Protein AF-A0A484N377-F1 (afdb_monomer_lite)

Radius of gyration: 18.18 Å; chains: 1; bounding box: 42×40×52 Å

Foldseek 3Di:
DDDPDDPPPDDDPADDLVVLLVVLVLVPPPVNPPDDDADPQCAQVVLLSVLLVVVVVVDDLVVSVVVNCVRNPPNDDVNSSVSSVPRDSVVVVVVVCVVVCVVCVVPDDDDDPDDDDPPDPDPDDDD

Secondary structure (DSSP, 8-state):
------------SS--HHHHHHHHHHHH-GGG-S-----SSSSHHHHHHHHHHHHHTT--HHHHHHHHHHHHGGG--HHHHHHHHH---HHHHHHHHHHHHHHHHTT--------------------

Organism: NCBI:txid132261

InterPro domains:
  IPR004861 Atypical dual-specificity phosphatase Siw14-like [PF03162] (13-94)
  IPR016130 Protein-tyrosine phosphatase, active site [PS00383] (37-47)
  IPR029021 Protein-tyrosine phosphatase-like [G3DSA:3.90.190.10] (3-91)
  IPR029021 Protein-tyrosine phosphatase-like [SSF52799] (16-87)

Structure (mmCIF, N/CA/C/O backbone):
data_AF-A0A484N377-F1
#
_entry.id   AF-A0A484N377-F1
#
loop_
_atom_site.group_PDB
_atom_site.id
_atom_site.type_symbol
_atom_site.label_atom_id
_atom_site.label_alt_id
_atom_site.label_comp_id
_atom_site.label_asym_id
_atom_site.label_entity_id
_atom_site.label_seq_id
_atom_site.pdbx_PDB_ins_code
_atom_site.Cartn_x
_atom_site.Cartn_y
_atom_site.Cartn_z
_atom_site.occupancy
_atom_site.B_iso_or_equiv
_atom_site.auth_seq_id
_atom_site.auth_comp_id
_atom_site.auth_asym_id
_atom_site.auth_atom_id
_atom_site.pdbx_PDB_model_num
ATOM 1 N N . MET A 1 1 ? -23.777 -12.114 -5.550 1.00 35.50 1 MET A N 1
ATOM 2 C CA . MET A 1 1 ? -22.489 -11.653 -4.990 1.00 35.50 1 MET A CA 1
ATOM 3 C C . MET A 1 1 ? -22.099 -10.365 -5.702 1.00 35.50 1 MET A C 1
ATOM 5 O O . MET A 1 1 ? -21.712 -10.423 -6.860 1.00 35.50 1 MET A O 1
ATOM 9 N N . ALA A 1 2 ? -22.298 -9.204 -5.074 1.00 41.06 2 ALA A N 1
ATOM 10 C CA . ALA A 1 2 ? -21.938 -7.923 -5.677 1.00 41.06 2 ALA A CA 1
ATOM 11 C C . ALA A 1 2 ? -20.438 -7.686 -5.469 1.00 41.06 2 ALA A C 1
ATOM 13 O O . ALA A 1 2 ? -19.997 -7.392 -4.357 1.00 41.06 2 ALA A O 1
ATOM 14 N N . GLN A 1 3 ? -19.646 -7.861 -6.524 1.00 40.09 3 GLN A N 1
ATOM 15 C CA . GLN A 1 3 ? -18.263 -7.401 -6.517 1.00 40.09 3 GLN A CA 1
ATOM 16 C C . GLN A 1 3 ? -18.324 -5.874 -6.441 1.00 40.09 3 GLN A C 1
ATOM 18 O O . GLN A 1 3 ? -18.920 -5.243 -7.311 1.00 40.09 3 GLN A O 1
ATOM 23 N N . ARG A 1 4 ? -17.777 -5.269 -5.379 1.00 47.16 4 ARG A N 1
ATOM 24 C CA . ARG A 1 4 ? -17.600 -3.813 -5.327 1.00 47.16 4 ARG A CA 1
ATOM 25 C C . ARG A 1 4 ? -16.597 -3.440 -6.417 1.00 47.16 4 ARG A C 1
ATOM 27 O O . ARG A 1 4 ? -15.390 -3.475 -6.199 1.00 47.16 4 ARG A O 1
ATOM 34 N N . THR A 1 5 ? -17.093 -3.150 -7.611 1.00 48.50 5 THR A N 1
ATOM 35 C CA . THR A 1 5 ? -16.284 -2.675 -8.728 1.00 48.50 5 THR A CA 1
ATOM 36 C C . THR A 1 5 ? -16.000 -1.200 -8.513 1.00 48.50 5 THR A C 1
ATOM 38 O O . THR A 1 5 ? -16.886 -0.356 -8.640 1.00 48.50 5 THR A O 1
ATOM 41 N N . PHE A 1 6 ? -14.757 -0.896 -8.149 1.00 52.97 6 PHE A N 1
ATOM 42 C CA . PHE A 1 6 ? -14.256 0.471 -8.155 1.00 52.97 6 PHE A CA 1
ATOM 43 C C . PHE A 1 6 ? -14.199 0.974 -9.606 1.00 52.97 6 PHE A C 1
ATOM 45 O O . PHE A 1 6 ? -13.800 0.206 -10.488 1.00 52.97 6 PHE A O 1
ATOM 52 N N . PRO A 1 7 ? -14.598 2.229 -9.877 1.00 46.62 7 PRO A N 1
ATOM 53 C CA . PRO A 1 7 ? -14.561 2.775 -11.227 1.00 46.62 7 PRO A CA 1
ATOM 54 C C . PRO A 1 7 ? -13.129 2.733 -11.790 1.00 46.62 7 PRO A C 1
ATOM 56 O O . PRO A 1 7 ? -12.167 2.889 -11.028 1.00 46.62 7 PRO A O 1
ATOM 59 N N . PRO A 1 8 ? -12.960 2.520 -13.109 1.00 42.50 8 PRO A N 1
ATOM 60 C CA . PRO A 1 8 ? -11.646 2.522 -13.735 1.00 42.50 8 PRO A CA 1
ATOM 61 C C . PRO A 1 8 ? -11.010 3.905 -13.561 1.00 42.50 8 PRO A C 1
ATOM 63 O O . PRO A 1 8 ? -11.470 4.899 -14.118 1.00 42.50 8 PRO A O 1
ATOM 66 N N . VAL A 1 9 ? -9.956 3.966 -12.745 1.00 53.19 9 VAL A N 1
ATOM 67 C CA . VAL A 1 9 ? -9.170 5.183 -12.524 1.00 53.19 9 VAL A CA 1
ATOM 68 C C . VAL A 1 9 ? -8.451 5.508 -13.835 1.00 53.19 9 VAL A C 1
ATOM 70 O O . VAL A 1 9 ? -7.524 4.792 -14.219 1.00 53.19 9 VAL A O 1
ATOM 73 N N . GLN A 1 10 ? -8.920 6.548 -14.535 1.00 41.78 10 GLN A N 1
ATOM 74 C CA . GLN A 1 10 ? -8.238 7.135 -15.692 1.00 41.78 10 GLN A CA 1
ATOM 75 C C . GLN A 1 10 ? -6.830 7.557 -15.260 1.00 41.78 10 GLN A C 1
ATOM 77 O O . GLN A 1 10 ? -6.668 8.100 -14.169 1.00 41.78 10 GLN A O 1
ATOM 82 N N . GLU A 1 11 ? -5.818 7.235 -16.065 1.00 48.09 11 GLU A N 1
ATOM 83 C CA . GLU A 1 11 ? -4.411 7.443 -15.720 1.00 48.09 11 GLU A CA 1
ATOM 84 C C . GLU A 1 11 ? -4.082 8.938 -15.591 1.00 48.09 11 GLU A C 1
ATOM 86 O O . GLU A 1 11 ? -4.125 9.681 -16.568 1.00 48.09 11 GLU A O 1
ATOM 91 N N . PRO A 1 12 ? -3.622 9.357 -14.408 1.00 43.03 12 PRO A N 1
ATOM 92 C CA . PRO A 1 12 ? -2.377 10.090 -14.350 1.00 43.03 12 PRO A CA 1
ATOM 93 C C . PRO A 1 12 ? -1.347 9.210 -13.650 1.00 43.03 12 PRO A C 1
ATOM 95 O O . PRO A 1 12 ? -1.657 8.322 -12.858 1.00 43.03 12 PRO A O 1
ATOM 98 N N . SER A 1 13 ? -0.087 9.470 -13.937 1.00 51.00 13 SER A N 1
ATOM 99 C CA . SER A 1 13 ? 1.126 8.857 -13.393 1.00 51.00 13 SER A CA 1
ATOM 100 C C . SER A 1 13 ? 1.285 8.928 -11.857 1.00 51.00 13 SER A C 1
ATOM 102 O O . SER A 1 13 ? 2.376 8.680 -11.347 1.00 51.00 13 SER A O 1
ATOM 104 N N . ASN A 1 14 ? 0.216 9.219 -11.110 1.00 59.19 14 ASN A N 1
ATOM 105 C CA . ASN A 1 14 ? 0.188 9.375 -9.665 1.00 59.19 14 ASN A CA 1
ATOM 106 C C . ASN A 1 14 ? -1.061 8.694 -9.080 1.00 59.19 14 ASN A C 1
ATOM 108 O O . ASN A 1 14 ? -2.188 9.022 -9.451 1.00 59.19 14 ASN A O 1
ATOM 112 N N . ILE A 1 15 ? -0.876 7.727 -8.179 1.00 67.25 15 ILE A N 1
ATOM 113 C CA . ILE A 1 15 ? -1.996 7.023 -7.547 1.00 67.25 15 ILE A CA 1
ATOM 114 C C . ILE A 1 15 ? -2.670 7.996 -6.565 1.00 67.25 15 ILE A C 1
ATOM 116 O O . ILE A 1 15 ? -2.021 8.433 -5.611 1.00 67.25 15 ILE A O 1
ATOM 120 N N . PRO A 1 16 ? -3.956 8.348 -6.746 1.00 76.62 16 PRO A N 1
ATOM 121 C CA . PRO A 1 16 ? -4.621 9.271 -5.837 1.00 76.62 16 PRO A CA 1
ATOM 122 C C . PRO A 1 16 ? -4.695 8.678 -4.423 1.00 76.62 16 PRO A C 1
ATOM 124 O O . PRO A 1 16 ? -5.177 7.560 -4.218 1.00 76.62 16 PRO A O 1
ATOM 127 N N . LYS A 1 17 ? -4.242 9.458 -3.429 1.00 80.12 17 LYS A N 1
ATOM 128 C CA . LYS A 1 17 ? -4.245 9.076 -2.004 1.00 80.12 17 LYS A CA 1
ATOM 129 C C . LYS A 1 17 ? -5.631 8.622 -1.533 1.00 80.12 17 LYS A C 1
ATOM 131 O O . LYS A 1 17 ? -5.730 7.670 -0.766 1.00 80.12 17 LYS A O 1
ATOM 136 N N . SER A 1 18 ? -6.690 9.269 -2.022 1.00 79.19 18 SER A N 1
ATOM 137 C CA . SER A 1 18 ? -8.083 8.936 -1.703 1.00 79.19 18 SER A CA 1
ATOM 138 C C . SER A 1 18 ? -8.449 7.504 -2.098 1.00 79.19 18 SER A C 1
ATOM 140 O O . SER A 1 18 ? -9.040 6.786 -1.298 1.00 79.19 18 SER A O 1
ATOM 142 N N . THR A 1 19 ? -8.044 7.045 -3.283 1.00 84.19 19 THR A N 1
ATOM 143 C CA . THR A 1 19 ? -8.335 5.682 -3.749 1.00 84.19 19 THR A CA 1
ATOM 144 C C . THR A 1 19 ? -7.605 4.626 -2.926 1.00 84.19 19 THR A C 1
ATOM 146 O O . THR A 1 19 ? -8.201 3.603 -2.595 1.00 84.19 19 THR A O 1
ATOM 149 N N . ILE A 1 20 ? -6.346 4.875 -2.549 1.00 85.12 20 ILE A N 1
ATOM 150 C CA . ILE A 1 20 ? -5.604 3.976 -1.649 1.00 85.12 20 ILE A CA 1
ATOM 151 C C . ILE A 1 20 ? -6.291 3.897 -0.287 1.00 85.12 20 ILE A C 1
ATOM 153 O O . ILE A 1 20 ? -6.486 2.801 0.230 1.00 85.12 20 ILE A O 1
ATOM 157 N N . THR A 1 21 ? -6.724 5.033 0.260 1.00 83.69 21 THR A N 1
ATOM 158 C CA . THR A 1 21 ? -7.451 5.084 1.532 1.00 83.69 21 THR A CA 1
ATOM 159 C C . THR A 1 21 ? -8.753 4.282 1.493 1.00 83.69 21 THR A C 1
ATOM 161 O O . THR A 1 21 ? -9.015 3.505 2.411 1.00 83.69 21 THR A O 1
ATOM 164 N N . GLU A 1 22 ? -9.558 4.415 0.436 1.00 83.12 22 GLU A N 1
ATOM 165 C CA . GLU A 1 22 ? -10.804 3.648 0.297 1.00 83.12 22 GLU A CA 1
ATOM 166 C C . GLU A 1 22 ? -10.549 2.148 0.129 1.00 83.12 22 GLU A C 1
ATOM 168 O O . GLU A 1 22 ? -11.206 1.330 0.775 1.00 83.12 22 GLU A O 1
ATOM 173 N N . ALA A 1 23 ? -9.555 1.771 -0.679 1.00 86.19 23 ALA A N 1
ATOM 174 C CA . ALA A 1 23 ? -9.159 0.374 -0.821 1.00 86.19 23 ALA A CA 1
ATOM 175 C C . ALA A 1 23 ? -8.694 -0.211 0.522 1.00 86.19 23 ALA A C 1
ATOM 177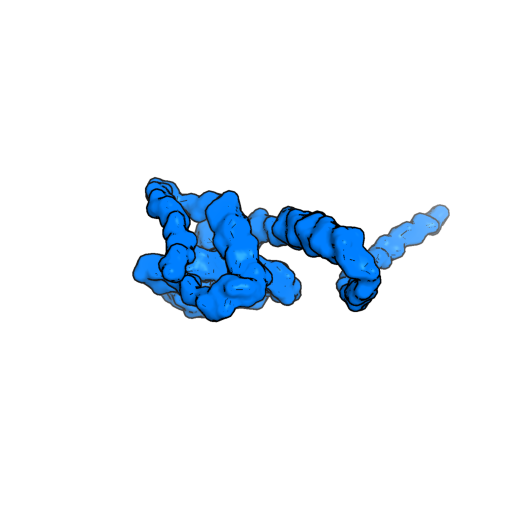 O O . ALA A 1 23 ? -9.069 -1.327 0.883 1.00 86.19 23 ALA A O 1
ATOM 178 N N . LEU A 1 24 ? -7.937 0.563 1.301 1.00 85.19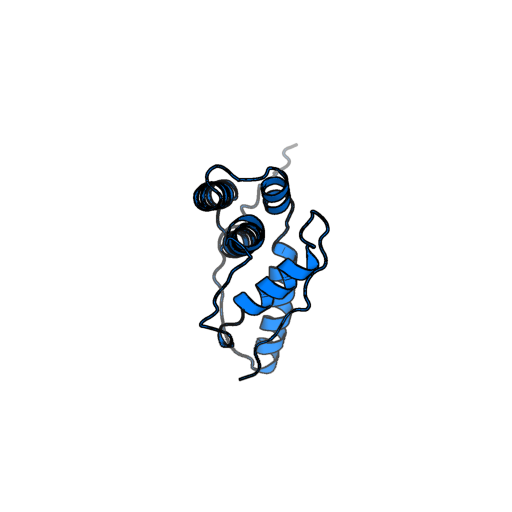 24 LEU A N 1
ATOM 179 C CA . LEU A 1 24 ? -7.423 0.136 2.595 1.00 85.19 24 LEU A CA 1
ATOM 180 C C . LEU A 1 24 ? -8.542 -0.054 3.630 1.00 85.19 24 LEU A C 1
ATOM 182 O O . LEU A 1 24 ? -8.506 -1.021 4.386 1.00 85.19 24 LEU A O 1
ATOM 186 N N . LYS A 1 25 ? -9.587 0.786 3.612 1.00 82.81 25 LYS A N 1
ATOM 187 C CA . LYS A 1 25 ? -10.794 0.582 4.437 1.00 82.81 25 LYS A CA 1
ATOM 188 C C . LYS A 1 25 ? -11.475 -0.756 4.145 1.00 82.81 25 LYS A C 1
ATOM 190 O O . LYS A 1 25 ? -11.894 -1.431 5.080 1.00 82.81 25 LYS A O 1
ATOM 195 N N . VAL A 1 26 ? -11.568 -1.150 2.873 1.00 83.19 26 VAL A N 1
ATOM 196 C CA . VAL A 1 26 ? -12.148 -2.450 2.490 1.00 83.19 26 VAL A CA 1
ATOM 197 C C . VAL A 1 26 ? -11.262 -3.611 2.935 1.00 83.19 26 VAL A C 1
ATOM 199 O O . VAL A 1 26 ? -11.785 -4.627 3.379 1.00 83.19 26 VAL A O 1
ATOM 202 N N . LEU A 1 27 ? -9.937 -3.461 2.867 1.00 82.69 27 LEU A N 1
ATOM 203 C CA . LEU A 1 27 ? -9.000 -4.498 3.312 1.00 82.69 27 LEU A CA 1
ATOM 204 C C . LEU A 1 27 ? -9.030 -4.742 4.822 1.00 82.69 27 LEU A C 1
ATOM 206 O O . LEU A 1 27 ? -8.827 -5.871 5.261 1.00 82.69 27 LEU A O 1
ATOM 210 N N . ILE A 1 28 ? -9.281 -3.703 5.615 1.00 80.94 28 ILE A N 1
ATOM 211 C CA . ILE A 1 28 ? -9.346 -3.806 7.079 1.00 80.94 28 ILE A CA 1
ATOM 212 C C . ILE A 1 28 ? -10.670 -4.429 7.545 1.00 80.94 28 ILE A C 1
ATOM 214 O O . ILE A 1 28 ? -10.741 -4.977 8.645 1.00 80.94 28 ILE A O 1
ATOM 218 N N . ASP A 1 29 ? -11.723 -4.378 6.726 1.00 77.75 29 ASP A N 1
ATOM 219 C CA . ASP A 1 29 ? -13.008 -4.988 7.057 1.00 77.75 29 ASP A CA 1
ATOM 220 C C . ASP A 1 29 ? -12.924 -6.517 6.965 1.00 77.75 29 ASP A C 1
ATOM 222 O O . ASP A 1 29 ? -12.961 -7.103 5.885 1.00 77.75 29 ASP A O 1
ATOM 226 N N . VAL A 1 30 ? -12.852 -7.178 8.121 1.00 76.88 30 VAL A N 1
ATOM 227 C CA . VAL A 1 30 ? -12.788 -8.645 8.243 1.00 76.88 30 VAL A CA 1
ATOM 228 C C . VAL A 1 30 ? -13.941 -9.367 7.537 1.00 76.88 30 VAL A C 1
ATOM 230 O O . VAL A 1 30 ? -13.775 -10.502 7.103 1.00 76.88 30 VAL A O 1
ATOM 233 N N . ARG A 1 31 ? -15.095 -8.710 7.356 1.00 78.50 31 ARG A N 1
ATOM 234 C CA . ARG A 1 31 ? -16.270 -9.290 6.679 1.00 78.50 31 ARG A CA 1
ATOM 235 C C . ARG A 1 31 ? -16.071 -9.444 5.176 1.00 78.50 31 ARG A C 1
ATOM 237 O O . ARG A 1 31 ? -16.820 -10.170 4.532 1.00 78.50 31 ARG A O 1
ATOM 244 N N . ASN A 1 32 ? -15.101 -8.729 4.610 1.00 76.50 32 ASN A N 1
ATOM 245 C CA . ASN A 1 32 ? -14.773 -8.801 3.196 1.00 76.50 32 ASN A CA 1
ATOM 246 C C . ASN A 1 32 ? -13.808 -9.949 2.866 1.00 76.50 32 ASN A C 1
ATOM 248 O O . ASN A 1 32 ? -13.608 -10.221 1.686 1.00 76.50 32 ASN A O 1
ATOM 252 N N . HIS A 1 33 ? -13.224 -10.624 3.863 1.00 81.31 33 HIS A N 1
ATOM 253 C CA . HIS A 1 33 ? -12.228 -11.671 3.629 1.00 81.31 33 HIS A CA 1
ATOM 254 C C . HIS A 1 33 ? -12.868 -13.006 3.228 1.00 81.31 33 HIS A C 1
ATOM 256 O O . HIS A 1 33 ? -13.883 -13.388 3.814 1.00 81.31 33 HIS A O 1
ATOM 262 N N . PRO A 1 34 ? -12.271 -13.740 2.266 1.00 88.00 34 PRO A N 1
ATOM 263 C CA . PRO A 1 34 ? -10.971 -13.495 1.617 1.00 88.00 34 PRO A CA 1
ATOM 264 C C . PRO A 1 34 ? -11.008 -12.452 0.475 1.00 88.00 34 PRO A C 1
ATOM 266 O O . PRO A 1 34 ? -11.899 -12.478 -0.371 1.00 88.00 34 PRO A O 1
ATOM 269 N N . VAL A 1 35 ? -10.000 -11.566 0.411 1.00 86.75 35 VAL A N 1
ATOM 270 C CA . VAL A 1 35 ? -9.853 -10.532 -0.641 1.00 86.75 35 VAL A CA 1
ATOM 271 C C . VAL A 1 35 ? -8.596 -10.774 -1.481 1.00 86.75 35 VAL A C 1
ATOM 273 O O . VAL A 1 35 ? -7.504 -10.928 -0.939 1.00 86.75 35 VAL A O 1
ATOM 276 N N . LEU A 1 36 ? -8.730 -10.727 -2.811 1.00 88.50 36 LEU A N 1
ATOM 277 C CA . LEU A 1 36 ? -7.599 -10.716 -3.744 1.00 88.50 36 LEU A CA 1
ATOM 278 C C . LEU A 1 36 ? -7.247 -9.278 -4.148 1.00 88.50 36 LEU A C 1
ATOM 280 O O . LEU A 1 36 ? -8.070 -8.567 -4.721 1.00 88.50 36 LEU A O 1
ATOM 284 N N . ILE A 1 37 ? -5.999 -8.869 -3.910 1.00 88.88 37 ILE A N 1
ATOM 285 C CA . ILE A 1 37 ? -5.469 -7.576 -4.359 1.00 88.88 37 ILE A CA 1
ATOM 286 C C . ILE A 1 37 ? -4.640 -7.798 -5.621 1.00 88.88 37 ILE A C 1
ATOM 288 O O . ILE A 1 37 ? -3.637 -8.506 -5.590 1.00 88.88 37 ILE A O 1
ATOM 292 N N . HIS A 1 38 ? -4.993 -7.137 -6.722 1.00 88.12 38 HIS A N 1
ATOM 293 C CA . HIS A 1 38 ? -4.171 -7.165 -7.926 1.00 88.12 38 HIS A CA 1
ATOM 294 C C . HIS A 1 38 ? -4.209 -5.834 -8.679 1.00 88.12 38 HIS A C 1
ATOM 296 O O . HIS A 1 38 ? -5.089 -4.994 -8.506 1.00 88.12 38 HIS A O 1
ATOM 302 N N . CYS A 1 39 ? -3.217 -5.636 -9.538 1.00 86.38 39 CYS A N 1
ATOM 303 C CA . CYS A 1 39 ? -3.252 -4.609 -10.570 1.00 86.38 39 CYS A CA 1
ATOM 304 C C . CYS A 1 39 ? -2.866 -5.247 -11.908 1.00 86.38 39 CYS A C 1
ATOM 306 O O . CYS A 1 39 ? -2.847 -6.470 -12.012 1.00 86.38 39 CYS A O 1
ATOM 308 N N . LYS A 1 40 ? -2.531 -4.457 -12.937 1.00 84.56 40 LYS A N 1
ATOM 309 C CA . LYS A 1 40 ? -2.178 -5.015 -14.255 1.00 84.56 40 LYS A CA 1
ATOM 310 C C . LYS A 1 40 ? -0.996 -5.990 -14.183 1.00 84.56 40 LYS A C 1
ATOM 312 O O . LYS A 1 40 ? -0.954 -6.960 -14.921 1.00 84.56 40 LYS A O 1
ATOM 317 N N . ARG A 1 41 ? -0.024 -5.717 -13.305 1.00 81.81 41 ARG A N 1
ATOM 318 C CA . ARG A 1 41 ? 1.184 -6.546 -13.125 1.00 81.81 41 ARG A CA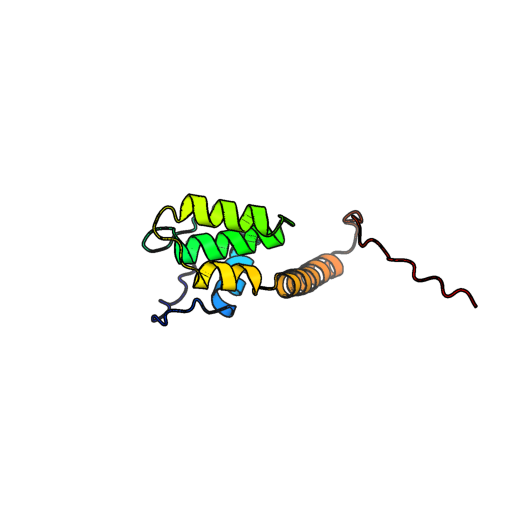 1
ATOM 319 C C . ARG A 1 41 ? 1.474 -6.915 -11.668 1.00 81.81 41 ARG A C 1
ATOM 321 O O . ARG A 1 41 ? 2.518 -7.486 -11.399 1.00 81.81 41 ARG A O 1
ATOM 328 N N . GLY A 1 42 ? 0.615 -6.511 -10.733 1.00 82.00 42 GLY A N 1
ATOM 329 C CA . GLY A 1 42 ? 0.824 -6.714 -9.293 1.00 82.00 42 GLY A CA 1
ATOM 330 C C . GLY A 1 42 ? 1.999 -5.946 -8.668 1.00 82.00 42 GLY A C 1
ATOM 331 O O . GLY A 1 42 ? 2.371 -6.263 -7.551 1.00 82.00 42 GLY A O 1
ATOM 332 N N . LYS A 1 43 ? 2.592 -4.955 -9.356 1.00 85.38 43 LYS A N 1
ATOM 333 C CA . LYS A 1 43 ? 3.825 -4.277 -8.901 1.00 85.38 43 LYS A CA 1
ATOM 334 C C . LYS A 1 43 ? 3.560 -2.943 -8.208 1.00 85.38 43 LYS A C 1
ATOM 336 O O . LYS A 1 43 ? 3.544 -2.880 -6.991 1.00 85.38 43 LYS A O 1
ATOM 341 N N . HIS A 1 44 ? 3.298 -1.891 -8.983 1.00 87.12 44 HIS A N 1
ATOM 342 C CA . HIS A 1 44 ? 3.240 -0.510 -8.482 1.00 87.12 44 HIS A CA 1
ATOM 343 C C . HIS A 1 44 ? 2.020 -0.263 -7.588 1.00 87.12 44 HIS A C 1
ATOM 345 O O . HIS A 1 44 ? 2.150 -0.125 -6.381 1.00 87.12 44 HIS A O 1
ATOM 351 N N . ARG A 1 45 ? 0.804 -0.314 -8.152 1.00 87.94 45 ARG A N 1
ATOM 352 C CA . ARG A 1 45 ? -0.436 -0.026 -7.398 1.00 87.94 45 ARG A CA 1
ATOM 353 C C . ARG A 1 45 ? -0.675 -1.002 -6.249 1.00 87.94 45 ARG A C 1
ATOM 355 O O . ARG A 1 45 ? -1.082 -0.598 -5.167 1.00 87.94 45 ARG A O 1
ATOM 362 N N . THR A 1 46 ? -0.413 -2.282 -6.503 1.00 90.38 46 THR A N 1
ATOM 363 C CA . THR A 1 46 ? -0.541 -3.339 -5.494 1.00 90.38 46 THR A CA 1
ATOM 364 C C . THR A 1 46 ? 0.503 -3.167 -4.397 1.00 90.38 46 THR A C 1
ATOM 366 O O . THR A 1 46 ? 0.137 -3.190 -3.231 1.00 90.38 46 THR A O 1
ATOM 369 N N . GLY A 1 47 ? 1.765 -2.915 -4.754 1.00 90.12 47 GLY A N 1
ATOM 370 C CA . GLY A 1 47 ? 2.846 -2.688 -3.799 1.00 90.12 47 GLY A CA 1
ATOM 371 C C . GLY A 1 47 ? 2.636 -1.443 -2.940 1.00 90.12 47 GLY A C 1
ATOM 372 O O . GLY A 1 47 ? 2.820 -1.519 -1.732 1.00 90.12 47 GLY A O 1
ATOM 373 N N . CYS A 1 48 ? 2.156 -0.335 -3.514 1.00 90.00 48 CYS A N 1
ATOM 374 C CA . CYS A 1 48 ? 1.800 0.856 -2.738 1.00 90.00 48 CYS A CA 1
ATOM 375 C C . CYS A 1 48 ? 0.676 0.565 -1.736 1.00 90.00 48 CYS A C 1
ATOM 377 O O . CYS A 1 48 ? 0.780 0.939 -0.572 1.00 90.00 48 CYS A O 1
ATOM 379 N N . LEU A 1 49 ? -0.379 -0.145 -2.152 1.00 90.31 49 LEU A N 1
ATOM 380 C CA . LEU A 1 49 ? -1.485 -0.498 -1.258 1.00 90.31 49 LEU A CA 1
ATOM 381 C C . LEU A 1 49 ? -1.044 -1.446 -0.132 1.00 90.31 49 LEU A C 1
ATOM 383 O O . LEU A 1 49 ? -1.385 -1.222 1.028 1.00 90.31 49 LEU A O 1
ATOM 387 N N . VAL A 1 50 ? -0.267 -2.481 -0.465 1.00 91.56 50 VAL A N 1
ATOM 388 C CA . VAL A 1 50 ? 0.295 -3.420 0.517 1.00 91.56 50 VAL A CA 1
ATOM 389 C C . VAL A 1 50 ? 1.247 -2.691 1.462 1.00 91.56 50 VAL A C 1
ATOM 391 O O . VAL A 1 50 ? 1.157 -2.878 2.670 1.00 91.56 50 VAL A O 1
ATOM 394 N N . GLY A 1 51 ? 2.083 -1.784 0.958 1.00 91.50 51 GLY A N 1
ATOM 395 C CA . GLY A 1 51 ? 2.974 -0.993 1.797 1.00 91.50 51 GLY A CA 1
ATOM 396 C C . GLY A 1 51 ? 2.220 -0.075 2.764 1.00 91.50 51 GLY A C 1
ATOM 397 O O . GLY A 1 51 ? 2.559 -0.017 3.946 1.00 91.50 51 GLY A O 1
ATOM 398 N N . CYS A 1 52 ? 1.130 0.562 2.325 1.00 89.81 52 CYS A N 1
ATOM 399 C CA . CYS A 1 52 ? 0.231 1.305 3.216 1.00 89.81 52 CYS A CA 1
ATOM 400 C C . CYS A 1 52 ? -0.401 0.400 4.290 1.00 89.81 52 CYS A C 1
ATOM 402 O O . CYS A 1 52 ? -0.507 0.805 5.449 1.00 89.81 52 CYS A O 1
ATOM 404 N N . LEU A 1 53 ? -0.776 -0.834 3.937 1.00 89.38 53 LEU A N 1
ATOM 405 C CA . LEU A 1 53 ? -1.264 -1.827 4.896 1.00 89.38 53 LEU A CA 1
ATOM 406 C C . LEU A 1 53 ? -0.179 -2.226 5.908 1.00 89.38 53 LEU A C 1
ATOM 408 O O . LEU A 1 53 ? -0.461 -2.276 7.103 1.00 89.38 53 LEU A O 1
ATOM 412 N N . ARG A 1 54 ? 1.071 -2.438 5.480 1.00 90.44 54 ARG A N 1
ATOM 413 C CA . ARG A 1 54 ? 2.189 -2.723 6.395 1.00 90.44 54 ARG A CA 1
ATOM 414 C C . ARG A 1 54 ? 2.463 -1.572 7.356 1.00 90.44 54 ARG A C 1
ATOM 416 O O . ARG A 1 54 ? 2.686 -1.805 8.542 1.00 90.44 54 ARG A O 1
ATOM 423 N N . LYS A 1 55 ? 2.375 -0.326 6.879 1.00 88.75 55 LYS A N 1
ATOM 424 C CA . LYS A 1 55 ? 2.473 0.862 7.743 1.00 88.75 55 LYS A CA 1
ATOM 425 C C . LYS A 1 55 ? 1.373 0.874 8.812 1.00 88.75 55 LYS A C 1
ATOM 427 O O . LYS A 1 55 ? 1.650 1.223 9.955 1.00 88.75 55 LYS A O 1
ATOM 432 N N . LEU A 1 56 ? 0.150 0.443 8.484 1.00 85.12 56 LEU A N 1
ATOM 433 C CA . LEU A 1 56 ? -0.916 0.272 9.483 1.00 85.12 56 LEU A CA 1
ATOM 434 C C . LEU A 1 56 ? -0.635 -0.851 10.486 1.00 85.12 56 LEU A C 1
ATOM 436 O O . LEU A 1 56 ? -1.018 -0.724 11.645 1.00 85.12 56 LEU A O 1
ATOM 440 N N . GLN A 1 57 ? 0.050 -1.913 10.062 1.00 85.12 57 GLN A N 1
ATOM 441 C CA . GLN A 1 57 ? 0.507 -3.011 10.921 1.00 85.12 57 GLN A CA 1
ATOM 442 C C . GLN A 1 57 ? 1.717 -2.634 11.799 1.00 85.12 57 GLN A C 1
ATOM 444 O O . GLN A 1 57 ? 2.340 -3.521 12.377 1.00 85.12 57 GLN A O 1
ATOM 449 N N . ASN A 1 58 ? 2.066 -1.345 11.909 1.00 85.88 58 ASN A N 1
ATOM 450 C CA . ASN A 1 58 ? 3.212 -0.848 12.677 1.00 85.88 58 ASN A CA 1
ATOM 451 C C . ASN A 1 58 ? 4.582 -1.372 12.186 1.00 85.88 58 ASN A C 1
ATOM 453 O O . ASN A 1 58 ? 5.542 -1.437 12.954 1.00 85.88 58 ASN A O 1
ATOM 457 N N . TRP A 1 59 ? 4.717 -1.715 10.900 1.00 90.94 59 TRP A N 1
ATOM 458 C CA . TRP A 1 59 ? 6.022 -2.072 10.333 1.00 90.94 59 TRP A CA 1
ATOM 459 C C . TRP A 1 59 ? 6.926 -0.844 10.182 1.00 90.94 59 TRP A C 1
ATOM 461 O O . TRP A 1 59 ? 6.460 0.270 9.928 1.00 90.94 59 TRP A O 1
ATOM 471 N N . ARG A 1 60 ? 8.247 -1.051 10.283 1.00 91.12 60 ARG A N 1
ATOM 472 C CA . ARG A 1 60 ? 9.231 0.002 9.997 1.00 91.12 60 ARG A CA 1
ATOM 473 C C . ARG A 1 60 ? 9.230 0.340 8.511 1.00 91.12 60 ARG A C 1
ATOM 475 O O . ARG A 1 60 ? 9.212 -0.557 7.672 1.00 91.12 60 ARG A O 1
ATOM 482 N N . LEU A 1 61 ? 9.349 1.630 8.197 1.00 88.75 61 LEU A N 1
ATOM 483 C CA . LEU A 1 61 ? 9.378 2.130 6.820 1.00 88.75 61 LEU A CA 1
ATOM 484 C C . LEU A 1 61 ? 10.445 1.426 5.964 1.00 88.75 61 LEU A C 1
ATOM 486 O O . LEU A 1 61 ? 10.143 1.022 4.850 1.00 88.75 61 LEU A O 1
ATOM 490 N N . ALA A 1 62 ? 11.641 1.182 6.510 1.00 92.31 62 ALA A N 1
ATOM 491 C CA . ALA A 1 62 ? 12.701 0.447 5.815 1.00 92.31 62 ALA A CA 1
ATOM 492 C C . ALA A 1 62 ? 12.256 -0.958 5.361 1.00 92.31 62 ALA A C 1
ATOM 494 O O . ALA A 1 62 ? 12.442 -1.311 4.201 1.00 92.31 62 ALA A O 1
ATOM 495 N N . SER A 1 63 ? 11.594 -1.719 6.239 1.00 93.81 63 SER A N 1
ATOM 496 C CA . SER A 1 63 ? 11.076 -3.057 5.923 1.00 93.81 63 SER A CA 1
ATOM 497 C C . SER A 1 63 ? 9.970 -3.010 4.868 1.00 93.81 63 SER A C 1
ATOM 499 O O . SER A 1 63 ? 9.908 -3.869 3.994 1.00 93.81 63 SER A O 1
ATOM 501 N N . VAL A 1 64 ? 9.115 -1.984 4.910 1.00 92.69 64 VAL A N 1
ATOM 502 C CA . VAL A 1 64 ? 8.065 -1.779 3.900 1.00 92.69 64 VAL A CA 1
ATOM 503 C C . VAL A 1 64 ? 8.665 -1.480 2.526 1.00 92.69 64 VAL A C 1
ATOM 505 O O . VAL A 1 64 ? 8.223 -2.029 1.517 1.00 92.69 64 VAL A O 1
ATOM 508 N N . LEU A 1 65 ? 9.680 -0.616 2.475 1.00 91.75 65 LEU A N 1
ATOM 509 C CA . LEU A 1 65 ? 10.354 -0.260 1.230 1.00 91.75 65 LEU A CA 1
ATOM 510 C C . LEU A 1 65 ? 11.152 -1.434 0.654 1.00 91.75 65 LEU A C 1
ATOM 512 O O . LEU A 1 65 ? 11.201 -1.593 -0.565 1.00 91.75 65 LEU A O 1
ATOM 516 N N . GLU A 1 66 ? 11.754 -2.261 1.507 1.00 93.50 66 GLU A N 1
ATOM 517 C CA . GLU A 1 66 ? 12.443 -3.482 1.089 1.00 93.50 66 GLU A CA 1
ATOM 518 C C . GLU A 1 66 ? 11.464 -4.498 0.487 1.00 93.50 66 GLU A C 1
ATOM 520 O O . GLU A 1 66 ? 11.696 -4.968 -0.627 1.00 93.50 66 GLU A O 1
ATOM 525 N N . GLU A 1 67 ? 10.327 -4.749 1.149 1.00 92.81 67 GLU A N 1
ATOM 526 C CA . GLU A 1 67 ? 9.248 -5.601 0.625 1.00 92.81 67 GLU A CA 1
ATOM 527 C C . GLU A 1 67 ? 8.773 -5.083 -0.744 1.00 92.81 67 GLU A C 1
ATOM 529 O O . GLU A 1 67 ? 8.713 -5.830 -1.725 1.00 92.81 67 GLU A O 1
ATOM 534 N N . TYR A 1 68 ? 8.522 -3.774 -0.852 1.00 91.56 68 TYR A N 1
ATOM 535 C CA . TYR A 1 68 ? 8.123 -3.145 -2.109 1.00 91.56 68 TYR A CA 1
ATOM 536 C C . TYR A 1 68 ? 9.154 -3.358 -3.227 1.00 91.56 68 TYR A C 1
ATOM 538 O O . TYR A 1 68 ? 8.795 -3.788 -4.327 1.00 91.56 68 TYR A O 1
ATOM 546 N N . LYS A 1 69 ? 10.438 -3.087 -2.958 1.00 91.44 69 LYS A N 1
ATOM 547 C CA . LYS A 1 69 ? 11.524 -3.272 -3.933 1.00 91.44 69 LYS A CA 1
ATOM 548 C C . LYS A 1 69 ? 11.667 -4.736 -4.339 1.00 91.44 69 LYS A C 1
ATOM 550 O O . LYS A 1 69 ? 11.853 -5.012 -5.524 1.00 91.44 69 LYS A O 1
ATOM 555 N N . HIS A 1 70 ? 11.517 -5.658 -3.392 1.00 91.44 70 HIS A N 1
ATOM 556 C CA . HIS A 1 70 ? 11.569 -7.092 -3.645 1.00 91.44 70 HIS A CA 1
ATOM 557 C C . HIS A 1 70 ? 10.482 -7.528 -4.643 1.00 91.44 70 HIS A C 1
ATOM 559 O O . HIS A 1 70 ? 10.791 -8.144 -5.663 1.00 91.44 70 HIS A O 1
ATOM 565 N N . PHE A 1 71 ? 9.224 -7.124 -4.430 1.00 87.75 71 PHE A N 1
ATOM 566 C CA . PHE A 1 71 ? 8.114 -7.472 -5.332 1.00 87.75 71 PHE A CA 1
ATOM 567 C C . PHE A 1 71 ? 8.115 -6.685 -6.653 1.00 87.75 71 PHE A C 1
ATOM 569 O O . PHE A 1 71 ? 7.714 -7.198 -7.707 1.00 87.75 71 PHE A O 1
ATOM 576 N N . ALA A 1 72 ? 8.581 -5.436 -6.644 1.00 87.94 72 ALA A N 1
ATOM 577 C CA . ALA A 1 72 ? 8.733 -4.654 -7.866 1.00 87.94 72 ALA A CA 1
ATOM 578 C C . ALA A 1 72 ? 9.860 -5.211 -8.761 1.00 87.94 72 ALA A C 1
ATOM 580 O O . ALA A 1 72 ? 9.737 -5.202 -10.001 1.00 87.94 72 ALA A O 1
ATOM 581 N N . GLY A 1 73 ? 10.915 -5.760 -8.151 1.00 87.88 73 GLY A N 1
ATOM 582 C CA . GLY A 1 73 ? 12.117 -6.252 -8.815 1.00 87.88 73 GLY A CA 1
ATOM 583 C C . GLY A 1 73 ? 12.835 -5.125 -9.559 1.00 87.88 73 GLY A C 1
ATOM 584 O O . GLY A 1 73 ? 12.876 -3.985 -9.109 1.00 87.88 73 GLY A O 1
ATOM 585 N N . THR A 1 74 ? 13.319 -5.398 -10.770 1.00 83.38 74 THR A N 1
ATOM 586 C CA . THR A 1 74 ? 14.061 -4.428 -11.606 1.00 83.38 74 THR A CA 1
ATOM 587 C C . THR A 1 74 ? 13.240 -3.243 -12.134 1.00 83.38 74 THR A C 1
ATOM 589 O O . THR A 1 74 ? 13.768 -2.406 -12.857 1.00 83.38 74 THR A O 1
ATOM 592 N N . LYS A 1 75 ? 11.938 -3.162 -11.820 1.00 84.19 75 LYS A N 1
ATOM 593 C CA . LYS A 1 75 ? 11.022 -2.112 -12.307 1.00 84.19 75 LYS A CA 1
ATOM 594 C C . LYS A 1 75 ? 10.375 -1.320 -11.169 1.00 84.19 75 LYS A C 1
ATOM 596 O O . LYS A 1 75 ? 9.217 -0.912 -11.302 1.00 84.19 75 LYS A O 1
ATOM 601 N N . TRP A 1 76 ? 11.081 -1.146 -10.054 1.00 86.12 76 TRP A N 1
ATOM 602 C CA . TRP A 1 76 ? 10.655 -0.221 -9.005 1.00 86.12 76 TRP A CA 1
ATOM 603 C C . TRP A 1 76 ? 10.709 1.223 -9.519 1.00 86.12 76 TRP A C 1
ATOM 605 O O . TRP A 1 76 ? 11.451 1.540 -10.449 1.00 86.12 76 TRP A O 1
ATOM 615 N N . ARG A 1 77 ? 9.860 2.084 -8.960 1.00 86.31 77 ARG A N 1
ATOM 616 C CA . ARG A 1 77 ? 9.815 3.513 -9.287 1.00 86.31 77 ARG A CA 1
ATOM 617 C C . ARG A 1 77 ? 10.049 4.311 -8.022 1.00 86.31 77 ARG A C 1
ATOM 619 O O . ARG A 1 77 ? 9.481 3.986 -6.983 1.00 86.31 77 ARG A O 1
ATOM 626 N N . GLU A 1 78 ? 10.837 5.368 -8.138 1.00 85.69 78 GLU A N 1
ATOM 627 C CA . GLU A 1 78 ? 11.117 6.275 -7.026 1.00 85.69 78 GLU A CA 1
ATOM 628 C C . GLU A 1 78 ? 9.852 7.006 -6.558 1.00 85.69 78 GLU A C 1
ATOM 630 O O . GLU A 1 78 ? 9.610 7.100 -5.362 1.00 85.69 78 GLU A O 1
ATOM 635 N N . ASN A 1 79 ? 8.954 7.366 -7.483 1.00 87.00 79 ASN A N 1
ATOM 636 C CA . ASN A 1 79 ? 7.659 7.973 -7.149 1.00 87.00 79 ASN A CA 1
ATOM 637 C C . ASN A 1 79 ? 6.825 7.130 -6.171 1.00 87.00 79 ASN A C 1
ATOM 639 O O . ASN A 1 79 ? 6.164 7.680 -5.295 1.00 87.00 79 ASN A O 1
ATOM 643 N N . ASP A 1 80 ? 6.852 5.801 -6.309 1.00 86.31 80 ASP A N 1
ATOM 644 C CA . ASP A 1 80 ? 6.104 4.900 -5.425 1.00 86.31 80 ASP A CA 1
ATOM 645 C C . ASP A 1 80 ? 6.747 4.827 -4.030 1.00 86.31 80 ASP A C 1
ATOM 647 O O . ASP A 1 80 ? 6.046 4.725 -3.025 1.00 86.31 80 ASP A O 1
ATOM 651 N N . ILE A 1 81 ? 8.078 4.934 -3.962 1.00 88.31 81 ILE A N 1
ATOM 652 C CA . ILE A 1 81 ? 8.826 5.018 -2.702 1.00 88.31 81 ILE A CA 1
ATOM 653 C C . ILE A 1 81 ? 8.494 6.332 -2.001 1.00 88.31 81 ILE A C 1
ATOM 655 O O . ILE A 1 81 ? 8.002 6.297 -0.878 1.00 88.31 81 ILE A O 1
ATOM 659 N N . CYS A 1 82 ? 8.647 7.473 -2.679 1.00 89.00 82 CYS A N 1
ATOM 660 C CA . CYS A 1 82 ? 8.299 8.776 -2.114 1.00 89.00 82 CYS A CA 1
ATOM 661 C C . CYS A 1 82 ? 6.826 8.834 -1.683 1.00 89.00 82 CYS A C 1
ATOM 663 O O . CYS A 1 82 ? 6.499 9.430 -0.658 1.00 89.00 82 CYS A O 1
ATOM 665 N N . PHE A 1 83 ? 5.923 8.180 -2.423 1.00 87.19 83 PHE A N 1
ATOM 666 C CA . PHE A 1 83 ? 4.528 8.040 -2.014 1.00 87.19 83 PHE A CA 1
ATOM 667 C C . PHE A 1 83 ? 4.396 7.259 -0.702 1.00 87.19 83 PHE A C 1
ATOM 669 O O . PHE A 1 83 ? 3.719 7.723 0.213 1.00 87.19 83 PHE A O 1
ATOM 676 N N . LEU A 1 84 ? 5.039 6.092 -0.590 1.00 88.06 84 LEU A N 1
ATOM 677 C CA . LEU A 1 84 ? 5.015 5.272 0.624 1.00 88.06 84 LEU A CA 1
ATOM 678 C C . LEU A 1 84 ? 5.615 6.000 1.830 1.00 88.06 84 LEU A C 1
ATOM 680 O O . LEU A 1 84 ? 5.103 5.852 2.941 1.00 88.06 84 LEU A O 1
ATOM 684 N N . GLU A 1 85 ? 6.654 6.806 1.630 1.00 88.56 85 GLU A N 1
ATOM 685 C CA . GLU A 1 85 ? 7.252 7.644 2.671 1.00 88.56 85 GLU A CA 1
ATOM 686 C C . GLU A 1 85 ? 6.281 8.744 3.118 1.00 88.56 85 GLU A C 1
ATOM 688 O O . GLU A 1 85 ? 5.9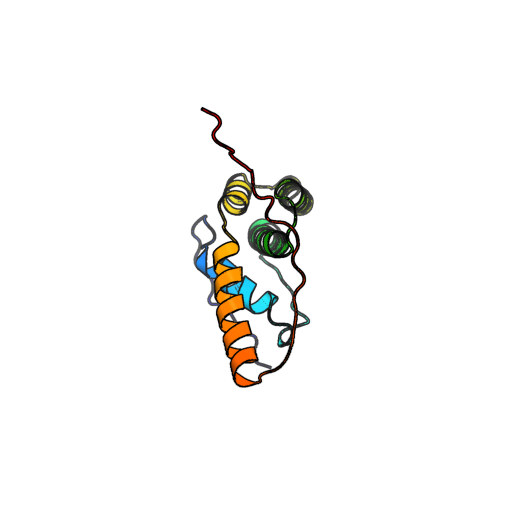57 8.834 4.304 1.00 88.56 85 GLU A O 1
ATOM 693 N N . ALA A 1 86 ? 5.729 9.503 2.166 1.00 87.62 86 ALA A N 1
ATOM 694 C CA . ALA A 1 86 ? 4.847 10.642 2.422 1.00 87.62 86 ALA A CA 1
ATOM 695 C C . ALA A 1 86 ? 3.413 10.267 2.847 1.00 87.62 86 ALA A C 1
ATOM 697 O O . ALA A 1 86 ? 2.645 11.134 3.273 1.00 87.62 86 ALA A O 1
ATOM 698 N N . TYR A 1 87 ? 2.992 9.011 2.676 1.00 84.81 87 TYR A N 1
ATOM 699 C CA . TYR A 1 87 ? 1.636 8.581 3.011 1.00 84.81 87 TYR A CA 1
ATOM 700 C C . TYR A 1 87 ? 1.461 8.398 4.521 1.00 84.81 87 TYR A C 1
ATOM 702 O O . TYR A 1 87 ? 1.987 7.446 5.100 1.00 84.81 87 TYR A O 1
ATOM 710 N N . ASP A 1 88 ? 0.684 9.268 5.163 1.00 82.31 88 ASP A N 1
ATOM 711 C CA . ASP A 1 88 ? 0.361 9.130 6.581 1.00 82.31 88 ASP A CA 1
ATOM 712 C C . ASP A 1 88 ? -0.841 8.196 6.801 1.00 82.31 88 ASP A C 1
ATOM 714 O O . ASP A 1 88 ? -1.950 8.426 6.317 1.00 82.31 88 ASP A O 1
ATOM 718 N N . VAL A 1 89 ? -0.609 7.127 7.563 1.00 81.25 89 VAL A N 1
ATOM 719 C CA . VAL A 1 89 ? -1.630 6.141 7.943 1.00 81.25 89 VAL A CA 1
ATOM 720 C C . VAL A 1 89 ? -2.417 6.549 9.192 1.00 81.25 89 VAL A C 1
ATOM 722 O O . VAL A 1 89 ? -3.454 5.949 9.490 1.00 81.25 89 VAL A O 1
ATOM 725 N N . SER A 1 90 ? -1.962 7.574 9.917 1.00 78.31 90 SER A N 1
ATOM 726 C CA . SER A 1 90 ? -2.583 8.046 11.159 1.00 78.31 90 SER A CA 1
ATOM 727 C C . SER A 1 90 ? -4.020 8.503 10.927 1.00 78.31 90 SER A C 1
ATOM 729 O O . SER A 1 90 ? -4.901 8.181 11.723 1.00 78.31 90 SER A O 1
ATOM 731 N N 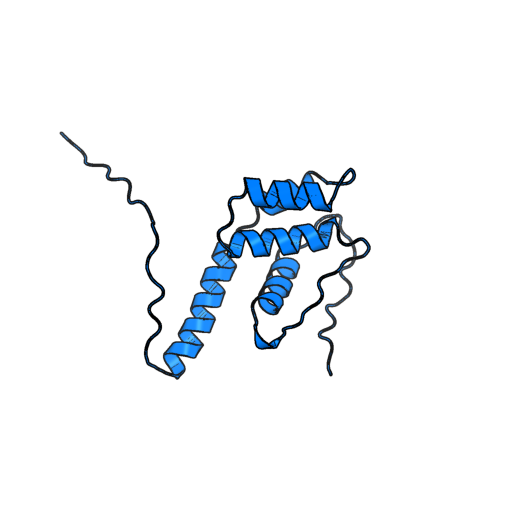. CYS A 1 91 ? -4.301 9.149 9.790 1.00 71.62 91 CYS A N 1
ATOM 732 C CA . CYS A 1 91 ? -5.659 9.542 9.410 1.00 71.62 91 CYS A CA 1
ATOM 733 C C . CYS A 1 91 ? -6.625 8.347 9.379 1.00 71.62 91 CYS A C 1
ATOM 735 O O . CYS A 1 91 ? -7.746 8.439 9.875 1.00 71.62 91 CYS A O 1
ATOM 737 N N . ILE A 1 92 ? -6.186 7.202 8.848 1.00 74.19 92 ILE A N 1
ATOM 738 C CA . ILE A 1 92 ? -7.016 5.993 8.779 1.00 74.19 92 ILE A CA 1
ATOM 739 C C . ILE A 1 92 ? -7.187 5.384 10.164 1.00 74.19 92 ILE A C 1
ATOM 741 O O . ILE A 1 92 ? -8.303 5.001 10.509 1.00 74.19 92 ILE A O 1
ATOM 745 N N . ARG A 1 93 ? -6.129 5.359 10.983 1.00 72.44 93 ARG A N 1
ATOM 746 C CA . ARG A 1 93 ? -6.224 4.918 12.382 1.00 72.44 93 ARG A CA 1
ATOM 747 C C . ARG A 1 93 ? -7.241 5.751 13.155 1.00 72.44 93 ARG A C 1
ATOM 749 O O . ARG A 1 93 ? -8.124 5.173 13.770 1.00 72.44 93 ARG A O 1
ATOM 756 N N . HIS A 1 94 ? -7.192 7.080 13.062 1.00 69.25 94 HIS A N 1
ATOM 757 C CA . HIS A 1 94 ? -8.153 7.969 13.724 1.00 69.25 94 HIS A CA 1
ATOM 758 C C . HIS A 1 94 ? -9.588 7.786 13.207 1.00 69.25 94 HIS A C 1
ATOM 760 O O . HIS A 1 94 ? -10.526 7.720 14.005 1.00 69.25 94 HIS A O 1
ATOM 766 N N . CYS A 1 95 ? -9.779 7.647 11.891 1.00 64.25 95 CYS A N 1
ATOM 767 C CA . CYS A 1 95 ? -11.098 7.374 11.317 1.00 64.25 95 CYS A CA 1
ATOM 768 C C . CYS A 1 95 ? -11.657 6.022 11.775 1.00 64.25 95 CYS A C 1
ATOM 770 O O . CYS A 1 95 ? -12.821 5.943 12.164 1.00 64.25 95 CYS A O 1
ATOM 772 N N . LEU A 1 96 ? -10.837 4.970 11.773 1.00 65.00 96 LEU A N 1
ATOM 773 C CA . LEU A 1 96 ? -11.230 3.653 12.266 1.00 65.00 96 LEU A CA 1
ATOM 774 C C . LEU A 1 96 ? -11.503 3.687 13.754 1.00 65.00 96 LEU A C 1
ATOM 776 O O . LEU A 1 96 ? -12.505 3.138 14.173 1.00 65.00 96 LEU A O 1
ATOM 780 N N . GLN A 1 97 ? -10.688 4.379 14.543 1.00 58.75 97 GLN A N 1
ATOM 781 C CA . GLN A 1 97 ? -10.923 4.527 15.968 1.00 58.75 97 GLN A CA 1
ATOM 782 C C . GLN A 1 97 ? -12.269 5.220 16.226 1.00 58.75 97 GLN A C 1
ATOM 784 O O . GLN A 1 97 ? -13.002 4.793 17.105 1.00 58.75 97 GLN A O 1
ATOM 789 N N . SER A 1 98 ? -12.667 6.212 15.419 1.00 58.47 98 SER A N 1
ATOM 790 C CA . SER A 1 98 ? -13.998 6.834 15.517 1.00 58.47 98 SER A CA 1
ATOM 791 C C . SER A 1 98 ? -15.142 5.889 15.123 1.00 58.47 98 SER A C 1
ATOM 793 O O . SER A 1 98 ? -16.197 5.914 15.757 1.00 58.47 98 SER A O 1
ATOM 795 N N . ILE A 1 99 ? -14.953 5.050 14.099 1.00 60.25 99 ILE A N 1
ATOM 796 C CA . ILE A 1 99 ? -15.960 4.078 13.633 1.00 60.25 99 ILE A CA 1
ATOM 797 C C . ILE A 1 99 ? -16.079 2.908 14.619 1.00 60.25 99 ILE A C 1
ATOM 799 O O . ILE A 1 99 ? -17.183 2.547 15.017 1.00 60.25 99 ILE A O 1
ATOM 803 N N . ILE A 1 100 ? -14.946 2.364 15.059 1.00 62.78 100 ILE A N 1
ATOM 804 C CA . ILE A 1 100 ? -14.815 1.322 16.076 1.00 62.78 100 ILE A CA 1
ATOM 805 C C . ILE A 1 100 ? -15.381 1.846 17.395 1.00 62.78 100 ILE A C 1
ATOM 807 O O . ILE A 1 100 ? -16.294 1.227 17.917 1.00 62.78 100 ILE A O 1
ATOM 811 N N . TYR A 1 101 ? -14.967 3.008 17.911 1.00 53.66 101 TYR A N 1
ATOM 812 C CA . TYR A 1 101 ? -15.556 3.553 19.139 1.00 53.66 101 TYR A CA 1
ATOM 813 C C . TYR A 1 101 ? -17.037 3.897 18.994 1.00 53.66 101 TYR A C 1
ATOM 815 O O . TYR A 1 101 ? -17.753 3.676 19.956 1.00 53.66 101 TYR A O 1
ATOM 823 N N . ARG A 1 102 ? -17.555 4.351 17.842 1.00 54.19 102 ARG A N 1
ATOM 824 C CA . ARG A 1 102 ? -19.019 4.474 17.653 1.00 54.19 102 ARG A CA 1
ATOM 825 C C . ARG A 1 102 ? -19.720 3.121 17.717 1.00 54.19 102 ARG A C 1
ATOM 827 O O . ARG A 1 102 ? -20.763 3.002 18.354 1.00 54.19 102 ARG A O 1
ATOM 834 N N . TYR A 1 103 ? -19.131 2.102 17.103 1.00 55.12 103 TYR A N 1
ATOM 835 C CA . TYR A 1 103 ? -19.657 0.741 17.121 1.00 55.12 103 TYR A CA 1
ATOM 836 C C . TYR A 1 103 ? -19.608 0.116 18.529 1.00 55.12 103 TYR A C 1
ATOM 838 O O . TYR A 1 103 ? -20.591 -0.462 18.985 1.00 55.12 103 TYR A O 1
ATOM 846 N N . TYR A 1 104 ? -18.506 0.296 19.264 1.00 51.78 104 TYR A N 1
ATOM 847 C CA . TYR A 1 104 ? -18.334 -0.171 20.643 1.00 51.78 104 TYR A CA 1
ATOM 848 C C . TYR A 1 104 ? -19.130 0.665 21.660 1.00 51.78 104 TYR A C 1
ATOM 850 O O . TYR A 1 104 ? -19.679 0.095 22.601 1.00 51.78 104 TYR A O 1
ATOM 858 N N . ALA A 1 105 ? -19.263 1.982 21.475 1.00 50.25 105 ALA A N 1
ATOM 859 C CA . ALA A 1 105 ? -20.086 2.853 22.323 1.00 50.25 105 ALA A CA 1
ATOM 860 C C . ALA A 1 105 ? -21.580 2.523 22.194 1.00 50.25 105 ALA A C 1
ATOM 862 O O . ALA A 1 105 ? -22.302 2.580 23.184 1.00 50.25 105 ALA A O 1
ATOM 863 N N . SER A 1 106 ? -22.029 2.078 21.015 1.00 51.25 106 SER A N 1
ATOM 864 C CA . SER A 1 106 ? -23.390 1.569 20.809 1.00 51.25 106 SER A CA 1
ATOM 865 C C . SER A 1 106 ? -23.658 0.207 21.475 1.00 51.25 106 SER A C 1
ATOM 867 O O . SER A 1 106 ? -24.812 -0.218 21.511 1.00 51.25 106 SER A O 1
ATOM 869 N N . ARG A 1 107 ? -22.639 -0.508 21.984 1.00 49.75 107 ARG A N 1
ATOM 870 C CA . ARG A 1 107 ? -22.792 -1.876 22.530 1.00 49.75 107 ARG A CA 1
ATOM 871 C C . ARG A 1 107 ? -21.988 -2.150 23.813 1.00 49.75 107 ARG A C 1
ATOM 873 O O . ARG A 1 107 ? -21.705 -3.295 24.139 1.00 49.75 107 ARG A O 1
ATOM 880 N N . ASN A 1 108 ? -21.619 -1.089 24.523 1.00 40.59 108 ASN A N 1
ATOM 881 C CA . ASN A 1 108 ? -20.893 -1.019 25.793 1.00 40.59 108 ASN A CA 1
ATOM 882 C C . ASN A 1 108 ? -20.607 -2.358 26.535 1.00 40.59 108 ASN A C 1
ATOM 884 O O . ASN A 1 108 ? -21.458 -2.850 27.277 1.00 40.59 108 ASN A O 1
ATOM 888 N N . ARG A 1 109 ? -19.380 -2.896 26.401 1.00 45.50 109 ARG A N 1
ATOM 889 C CA . ARG A 1 109 ? -18.426 -3.189 27.505 1.00 45.50 109 ARG A CA 1
ATOM 890 C C . ARG A 1 109 ? -17.194 -3.978 27.013 1.00 45.50 109 ARG A C 1
ATOM 892 O O . ARG A 1 109 ? -17.309 -5.124 26.603 1.00 45.50 109 ARG A O 1
ATOM 899 N N . ARG A 1 110 ? -16.022 -3.358 27.221 1.00 44.62 110 ARG A N 1
ATOM 900 C CA . ARG A 1 110 ? -14.646 -3.907 27.244 1.00 44.62 110 ARG A CA 1
ATOM 901 C C . ARG A 1 110 ? -14.056 -4.398 25.917 1.00 44.62 110 ARG A C 1
ATOM 903 O O . ARG A 1 110 ? -14.278 -5.538 25.547 1.00 44.62 110 ARG A O 1
ATOM 910 N N . ILE A 1 111 ? -13.143 -3.607 25.344 1.00 43.75 111 ILE A N 1
ATOM 911 C CA . ILE A 1 111 ? -11.836 -4.129 24.906 1.00 43.75 111 ILE A CA 1
ATOM 912 C C . ILE A 1 111 ? -10.761 -3.115 25.317 1.00 43.75 111 ILE A C 1
ATOM 914 O O . ILE A 1 111 ? -10.764 -1.968 24.875 1.00 43.75 111 ILE A O 1
ATOM 918 N N . LEU A 1 112 ? -9.876 -3.559 26.209 1.00 42.00 112 LEU A N 1
ATOM 919 C CA . LEU A 1 112 ? -8.617 -2.916 26.554 1.00 42.00 112 LEU A CA 1
ATOM 920 C C . LEU A 1 112 ? -7.627 -3.283 25.439 1.00 42.00 112 LEU A C 1
ATOM 922 O O . LEU A 1 112 ? -7.178 -4.424 25.377 1.00 42.00 112 LEU A O 1
ATOM 926 N N . CYS A 1 113 ? -7.327 -2.361 24.526 1.00 33.78 113 CYS A N 1
ATOM 927 C CA . CYS A 1 113 ? -6.122 -2.496 23.710 1.00 33.78 113 CYS A CA 1
ATOM 928 C C . CYS A 1 113 ? -4.964 -1.987 24.564 1.00 33.78 113 CYS A C 1
ATOM 930 O O . CYS A 1 113 ? -4.929 -0.800 24.885 1.00 33.78 113 CYS A O 1
ATOM 932 N N . SER A 1 114 ? -4.079 -2.899 24.969 1.00 29.41 114 SER A N 1
ATO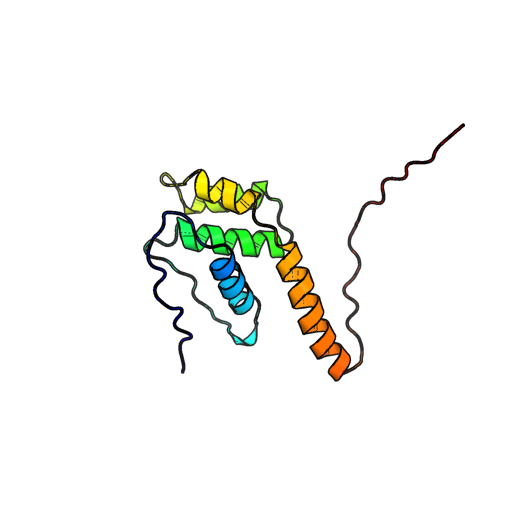M 933 C CA . SER A 1 114 ? -2.878 -2.593 25.744 1.00 29.41 114 SER A CA 1
ATOM 934 C C . SER A 1 114 ? -2.060 -1.470 25.111 1.00 29.41 114 SER A C 1
ATOM 936 O O . SER A 1 114 ? -1.891 -1.407 23.891 1.00 29.41 114 SER A O 1
ATOM 938 N N . GLU A 1 115 ? -1.566 -0.595 25.983 1.00 41.62 115 GLU A N 1
ATOM 939 C CA . GLU A 1 115 ? -0.570 0.424 25.688 1.00 41.62 115 GLU A CA 1
ATOM 940 C C . GLU A 1 115 ? 0.727 -0.227 25.207 1.00 41.62 115 GLU A C 1
ATOM 942 O O . GLU A 1 115 ? 1.242 -1.109 25.880 1.00 41.62 115 GLU A O 1
ATOM 947 N N . GLU A 1 116 ? 1.290 0.263 24.104 1.00 33.25 116 GLU A N 1
ATOM 948 C CA . GLU A 1 116 ? 2.707 0.075 23.781 1.00 33.25 116 GLU A CA 1
ATOM 949 C C . GLU A 1 116 ? 3.259 1.415 23.251 1.00 33.25 116 GLU A C 1
ATOM 951 O O . GLU A 1 116 ? 3.148 1.750 22.072 1.00 33.25 116 GLU A O 1
ATOM 956 N N . GLY A 1 117 ? 3.814 2.211 24.174 1.00 32.59 117 GLY A N 1
ATOM 957 C CA . GLY A 1 117 ? 5.063 2.953 23.967 1.00 32.59 117 GLY A CA 1
ATOM 958 C C . GLY A 1 117 ? 5.067 4.240 23.133 1.00 32.59 117 GLY A C 1
ATOM 959 O O . GLY A 1 117 ? 5.773 4.308 22.131 1.00 32.59 117 GLY A O 1
ATOM 960 N N . VAL A 1 118 ? 4.440 5.324 23.609 1.00 33.84 118 VAL A N 1
ATOM 961 C CA . VAL A 1 118 ? 4.956 6.678 23.315 1.00 33.84 118 VAL A CA 1
ATOM 962 C C . VAL A 1 118 ? 5.997 7.008 24.383 1.00 33.84 118 VAL A C 1
ATOM 964 O O . VAL A 1 118 ? 5.663 7.391 25.504 1.00 33.84 118 VAL A O 1
ATOM 967 N N . GLN A 1 119 ? 7.275 6.814 24.055 1.00 34.47 119 GLN A N 1
ATOM 968 C CA . GLN A 1 119 ? 8.392 7.250 24.892 1.00 34.47 119 GLN A CA 1
ATOM 969 C C . GLN A 1 119 ? 8.327 8.772 25.081 1.00 34.47 119 GLN A C 1
ATOM 971 O O . GLN A 1 119 ? 8.638 9.557 24.189 1.00 34.47 119 GLN A O 1
ATOM 976 N N . LYS A 1 120 ? 7.890 9.180 26.274 1.00 30.56 120 LYS A N 1
ATOM 977 C CA . LYS A 1 120 ? 7.892 10.560 26.757 1.00 30.56 120 LYS A CA 1
ATOM 978 C C . LYS A 1 120 ? 9.342 10.992 26.983 1.00 30.56 120 LYS A C 1
ATOM 980 O O . LYS A 1 120 ? 9.946 10.614 27.987 1.00 30.56 120 LYS A O 1
ATOM 985 N N . SER A 1 121 ? 9.906 11.788 26.076 1.00 31.98 121 SER A N 1
ATOM 986 C CA . SER A 1 121 ? 11.164 12.490 26.335 1.00 31.98 121 SER A CA 1
ATOM 987 C C . SER A 1 121 ? 10.931 13.510 27.450 1.00 31.98 121 SER A C 1
ATOM 989 O O . SER A 1 121 ? 10.237 14.512 27.269 1.00 31.98 121 SER A O 1
ATOM 991 N N . ARG A 1 122 ? 11.480 13.221 28.632 1.00 35.75 122 ARG A N 1
ATOM 992 C CA . ARG A 1 122 ? 11.601 14.173 29.736 1.00 35.75 122 ARG A CA 1
ATOM 993 C C . ARG A 1 122 ? 12.564 15.275 29.295 1.00 35.75 122 ARG A C 1
ATOM 995 O O . ARG A 1 122 ? 13.749 15.007 29.143 1.00 35.75 122 ARG A O 1
ATOM 1002 N N . ILE A 1 123 ? 12.069 16.495 29.130 1.00 36.16 123 ILE A N 1
ATOM 1003 C CA . ILE A 1 123 ? 12.910 17.685 29.247 1.00 36.16 123 ILE A CA 1
ATOM 1004 C C . ILE A 1 123 ? 12.616 18.226 30.641 1.00 36.16 123 ILE A C 1
ATOM 1006 O O . ILE A 1 123 ? 11.587 18.855 30.872 1.00 36.16 123 ILE A O 1
ATOM 1010 N N . ALA A 1 124 ? 13.470 17.863 31.594 1.00 35.31 124 ALA A N 1
ATOM 1011 C CA . ALA A 1 124 ? 13.557 18.580 32.852 1.00 35.31 124 ALA A CA 1
ATOM 1012 C C . ALA A 1 124 ? 14.419 19.816 32.587 1.00 35.31 124 ALA A C 1
ATOM 1014 O O . ALA A 1 124 ? 15.590 19.692 32.236 1.00 35.31 124 ALA A O 1
ATOM 1015 N N . SER A 1 125 ? 13.812 20.992 32.714 1.00 36.91 125 SER A N 1
ATOM 1016 C CA . SER A 1 125 ? 14.532 22.240 32.926 1.00 36.91 125 SER A CA 1
ATOM 1017 C C . SER A 1 125 ? 15.255 22.153 34.267 1.00 36.91 125 SER A C 1
ATOM 1019 O O . SER A 1 125 ? 14.621 21.913 35.294 1.00 36.91 125 SER A O 1
ATOM 1021 N N . SER A 1 126 ? 16.565 22.363 34.260 1.00 42.31 126 SER A N 1
ATOM 1022 C CA . SER A 1 126 ? 17.315 22.751 35.449 1.00 42.31 126 SER A CA 1
ATOM 1023 C C . SER A 1 126 ? 17.937 24.116 35.183 1.00 42.31 126 SER A C 1
ATOM 1025 O O . SER A 1 126 ? 18.645 24.282 34.191 1.00 42.31 126 SER A O 1
ATOM 1027 N N . VAL A 1 127 ? 17.528 25.032 36.060 1.00 45.53 127 VAL A N 1
ATOM 1028 C CA . VAL A 1 127 ? 18.067 26.337 36.474 1.00 45.53 127 VAL A CA 1
ATOM 1029 C C . VAL A 1 127 ? 19.482 26.655 36.004 1.00 45.53 127 VAL A C 1
ATOM 1031 O O . VAL A 1 127 ? 20.368 25.796 36.203 1.00 45.53 127 VAL A O 1
#

Sequence (127 aa):
MAQRTFPPVQEPSNIPKSTITEALKVLIDVRNHPVLIHCKRGKHRTGCLVGCLRKLQNWRLASVLEEYKHFAGTKWRENDICFLEAYDVSCIRHCLQSIIYRYYASRNRRILCSEEGVQKSRIASSV

pLDDT: mean 70.62, std 20.63, range [29.41, 93.81]